Protein AF-A0A6F8YW26-F1 (afdb_monomer)

Nearest PDB structures (foldseek):
  3i2w-assembly1_B  TM=6.740E-01  e=1.188E+00  Drosophila melanogaster
  4bne-assembly1_B  TM=4.731E-01  e=4.742E+00  Gallus gallus

Structure (mmCIF, N/CA/C/O backbone):
data_AF-A0A6F8YW26-F1
#
_entry.id   AF-A0A6F8YW26-F1
#
loop_
_atom_site.group_PDB
_atom_site.id
_atom_site.type_symbol
_atom_site.label_atom_id
_atom_site.label_alt_id
_atom_site.label_comp_id
_atom_site.label_asym_id
_atom_site.label_entity_id
_atom_site.label_seq_id
_atom_site.pdbx_PDB_ins_code
_atom_site.Cartn_x
_atom_site.Cartn_y
_atom_site.Cartn_z
_atom_site.occupancy
_atom_site.B_iso_or_equiv
_atom_site.auth_seq_id
_atom_site.auth_comp_id
_atom_site.auth_asym_id
_atom_site.auth_atom_id
_atom_site.pdbx_PDB_model_num
ATOM 1 N N . MET A 1 1 ? 31.046 -9.573 -39.241 1.00 35.53 1 MET A N 1
ATOM 2 C CA . MET A 1 1 ? 29.644 -9.114 -39.330 1.00 35.53 1 MET A CA 1
ATOM 3 C C . MET A 1 1 ? 29.324 -8.492 -37.986 1.00 35.53 1 MET A C 1
ATOM 5 O O . MET A 1 1 ? 29.233 -9.218 -37.011 1.00 35.53 1 MET A O 1
ATOM 9 N N . THR A 1 2 ? 29.332 -7.164 -37.910 1.00 38.25 2 THR A N 1
ATOM 10 C CA . THR A 1 2 ? 29.165 -6.402 -36.666 1.00 38.25 2 THR A CA 1
ATOM 11 C C . THR A 1 2 ? 27.711 -6.526 -36.225 1.00 38.25 2 THR A C 1
ATOM 13 O O . THR A 1 2 ? 26.829 -5.989 -36.893 1.00 38.25 2 THR A O 1
ATOM 16 N N . ILE A 1 3 ? 27.438 -7.280 -35.162 1.00 47.31 3 ILE A N 1
ATOM 17 C CA . ILE A 1 3 ? 26.103 -7.307 -34.565 1.00 47.31 3 ILE A CA 1
ATOM 18 C C . ILE A 1 3 ? 26.021 -6.054 -33.699 1.00 47.31 3 ILE A C 1
ATOM 20 O O . ILE A 1 3 ? 26.574 -5.991 -32.610 1.00 47.31 3 ILE A O 1
ATOM 24 N N . SER A 1 4 ? 25.409 -5.002 -34.238 1.00 48.75 4 SER A N 1
ATOM 25 C CA . SER A 1 4 ? 25.060 -3.830 -33.446 1.00 48.75 4 SER A CA 1
ATOM 26 C C . SER A 1 4 ? 24.148 -4.260 -32.298 1.00 48.75 4 SER A C 1
ATOM 28 O O . SER A 1 4 ? 23.155 -4.951 -32.538 1.00 48.75 4 SER A O 1
ATOM 30 N N . LEU A 1 5 ? 24.459 -3.808 -31.074 1.00 50.28 5 LEU A N 1
ATOM 31 C CA . LEU A 1 5 ? 23.509 -3.754 -29.958 1.00 50.28 5 LEU A CA 1
ATOM 32 C C . LEU A 1 5 ? 22.124 -3.376 -30.502 1.00 50.28 5 LEU A C 1
ATOM 34 O O . LEU A 1 5 ? 22.054 -2.434 -31.302 1.00 50.28 5 LEU A O 1
ATOM 38 N N . PRO A 1 6 ? 21.025 -4.037 -30.092 1.00 50.84 6 PRO A N 1
ATOM 39 C CA . PRO A 1 6 ? 19.705 -3.575 -30.478 1.00 50.84 6 PRO A CA 1
ATOM 40 C C . PRO A 1 6 ? 19.574 -2.119 -30.020 1.00 50.84 6 PRO A C 1
ATOM 42 O O . PRO A 1 6 ? 19.523 -1.826 -28.824 1.00 50.84 6 PRO A O 1
ATOM 45 N N . GLU A 1 7 ? 19.535 -1.212 -30.998 1.00 52.94 7 GLU A N 1
ATOM 46 C CA . GLU A 1 7 ? 19.523 0.256 -30.883 1.00 52.94 7 GLU A CA 1
ATOM 47 C C . GLU A 1 7 ? 18.472 0.767 -29.875 1.00 52.94 7 GLU A C 1
ATOM 49 O O . GLU A 1 7 ? 18.556 1.866 -29.328 1.00 52.94 7 GLU A O 1
ATOM 54 N N . GLN A 1 8 ? 17.493 -0.082 -29.561 1.00 57.19 8 GLN A N 1
ATOM 55 C CA . GLN A 1 8 ? 16.414 0.164 -28.620 1.00 57.19 8 GLN A CA 1
ATOM 56 C C . GLN A 1 8 ? 16.855 0.296 -27.154 1.00 57.19 8 GLN A C 1
ATOM 58 O O . GLN A 1 8 ? 16.285 1.128 -26.449 1.00 57.19 8 GLN A O 1
ATOM 63 N N . VAL A 1 9 ? 17.857 -0.453 -26.674 1.00 56.94 9 VAL A N 1
ATOM 64 C CA . VAL A 1 9 ? 18.197 -0.492 -25.228 1.00 56.94 9 VAL A CA 1
ATOM 65 C C . VAL A 1 9 ? 19.136 0.650 -24.810 1.00 56.94 9 VAL A C 1
ATOM 67 O O . VAL A 1 9 ? 19.214 1.024 -23.642 1.00 56.94 9 VAL A O 1
ATOM 70 N N . THR A 1 10 ? 19.822 1.265 -25.770 1.00 64.31 10 THR A N 1
ATOM 71 C CA . THR A 1 10 ? 20.641 2.471 -25.567 1.00 64.31 10 THR A CA 1
ATOM 72 C C . THR A 1 10 ? 19.920 3.748 -26.000 1.00 64.31 10 THR A C 1
ATOM 74 O O . THR A 1 10 ? 20.455 4.843 -25.805 1.00 64.31 10 THR A O 1
ATOM 77 N N . SER A 1 11 ? 18.696 3.621 -26.527 1.00 77.94 11 SER A N 1
ATOM 78 C CA . SER A 1 11 ? 17.912 4.746 -27.022 1.00 77.94 11 SER A CA 1
ATOM 79 C C . SER A 1 11 ? 17.591 5.762 -25.911 1.00 77.94 11 SER A C 1
ATOM 81 O O . SER A 1 11 ? 17.337 5.386 -24.758 1.00 77.94 11 SER A O 1
ATOM 83 N N . PRO A 1 12 ? 17.536 7.065 -26.239 1.00 82.25 12 PRO A N 1
ATOM 84 C CA . PRO A 1 12 ? 17.027 8.088 -25.326 1.00 82.25 12 PRO A CA 1
ATOM 85 C C . PRO A 1 12 ? 15.635 7.743 -24.772 1.00 82.25 12 PRO A C 1
ATOM 87 O O . PRO A 1 12 ? 15.392 7.923 -23.581 1.00 82.25 12 PRO A O 1
ATOM 90 N N . ALA A 1 13 ? 14.773 7.139 -25.598 1.00 82.62 13 ALA A N 1
ATOM 91 C CA . ALA A 1 13 ? 13.431 6.704 -25.215 1.00 82.62 13 ALA A CA 1
ATOM 92 C C . ALA A 1 13 ? 13.435 5.642 -24.098 1.00 82.62 13 ALA A C 1
ATOM 94 O O . ALA A 1 13 ? 12.638 5.727 -23.163 1.00 82.62 13 ALA A O 1
ATOM 95 N N . TYR A 1 14 ? 14.354 4.670 -24.143 1.00 86.00 14 TYR A N 1
ATOM 96 C CA . TYR A 1 14 ? 14.511 3.681 -23.070 1.00 86.00 14 TYR A CA 1
ATOM 97 C C . TYR A 1 14 ? 14.903 4.348 -21.746 1.00 86.00 14 TYR A C 1
ATOM 99 O O . TYR A 1 14 ? 14.309 4.070 -20.703 1.00 86.00 14 TYR A O 1
ATOM 107 N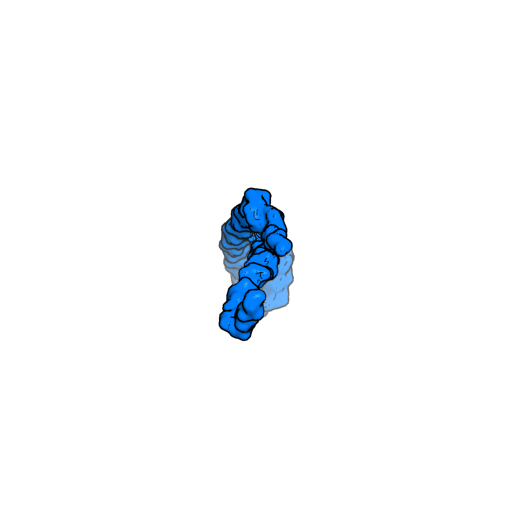 N . ARG A 1 15 ? 15.867 5.277 -21.783 1.00 87.81 15 ARG A N 1
A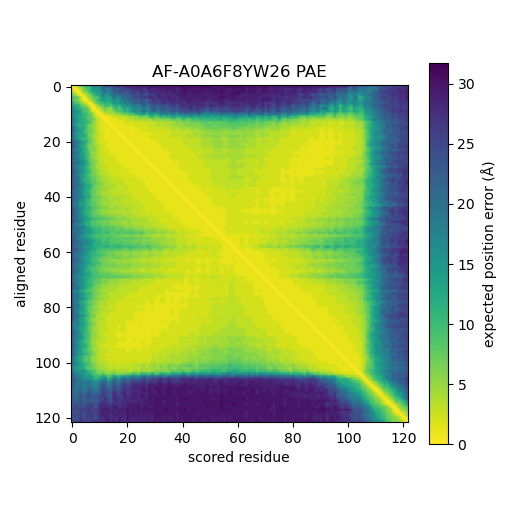TOM 108 C CA . ARG A 1 15 ? 16.313 6.007 -20.584 1.00 87.81 15 ARG A CA 1
ATOM 109 C C . ARG A 1 15 ? 15.187 6.850 -19.995 1.00 87.81 15 ARG A C 1
ATOM 111 O O . ARG A 1 15 ? 14.957 6.793 -18.788 1.00 87.81 15 ARG A O 1
ATOM 118 N N . GLU A 1 16 ? 14.463 7.588 -20.831 1.00 92.69 16 GLU A N 1
ATOM 119 C CA . GLU A 1 16 ? 13.300 8.376 -20.412 1.00 92.69 16 GLU A CA 1
ATOM 120 C C . GLU A 1 16 ? 12.217 7.500 -19.780 1.00 92.69 16 GLU A C 1
ATOM 122 O O . GLU A 1 16 ? 11.686 7.842 -18.722 1.00 92.69 16 GLU A O 1
ATOM 127 N N . TYR A 1 17 ? 11.941 6.334 -20.366 1.00 92.81 17 TYR A N 1
ATOM 128 C CA . TYR A 1 17 ? 10.962 5.397 -19.827 1.00 92.81 17 TYR A CA 1
ATOM 129 C C . TYR A 1 17 ? 11.388 4.816 -18.469 1.00 92.81 17 TYR A C 1
ATOM 131 O O . TYR A 1 17 ? 10.585 4.774 -17.534 1.00 92.81 17 TYR A O 1
ATOM 139 N N . VAL A 1 18 ? 12.665 4.452 -18.302 1.00 95.06 18 VAL A N 1
ATOM 140 C CA . VAL A 1 18 ? 13.218 4.025 -17.004 1.00 95.06 18 VAL A CA 1
ATOM 141 C C . VAL A 1 18 ? 13.112 5.147 -15.966 1.00 95.06 18 VAL A C 1
ATOM 143 O O . VAL A 1 18 ? 12.695 4.899 -14.832 1.00 95.06 18 VAL A O 1
ATOM 146 N N . HIS A 1 19 ? 13.441 6.389 -16.331 1.00 96.25 19 HIS A N 1
ATOM 147 C CA . HIS A 1 19 ? 13.288 7.543 -15.441 1.00 96.25 19 HIS A CA 1
ATOM 148 C C . HIS A 1 19 ? 11.827 7.782 -15.049 1.00 96.25 19 HIS A C 1
ATOM 150 O O . HIS A 1 19 ? 11.540 8.031 -13.876 1.00 96.25 19 HIS A O 1
ATOM 156 N N . TYR A 1 20 ? 10.903 7.649 -16.000 1.00 96.81 20 TYR A N 1
ATOM 157 C CA . TYR A 1 20 ? 9.470 7.731 -15.750 1.00 96.81 20 TYR A CA 1
ATOM 158 C C . TYR A 1 20 ? 9.009 6.670 -14.741 1.00 96.81 20 TYR A C 1
ATOM 160 O O . TYR A 1 20 ? 8.358 7.014 -13.751 1.00 96.81 20 TYR A O 1
ATOM 168 N N . LEU A 1 21 ? 9.390 5.402 -14.936 1.00 98.12 21 LEU A N 1
ATOM 169 C CA . LEU A 1 21 ? 9.028 4.311 -14.026 1.00 98.12 21 LEU A CA 1
ATOM 170 C C . LEU A 1 21 ? 9.631 4.495 -12.631 1.00 98.12 21 LEU A C 1
ATOM 172 O O . LEU A 1 21 ? 8.933 4.299 -11.640 1.00 98.12 21 LEU A O 1
ATOM 176 N N . ARG A 1 22 ? 10.885 4.954 -12.528 1.00 98.25 22 ARG A N 1
ATOM 177 C CA . ARG A 1 22 ? 11.503 5.308 -11.237 1.00 98.25 22 ARG A CA 1
ATOM 178 C C . ARG A 1 22 ? 10.738 6.427 -10.535 1.00 98.25 22 ARG A C 1
ATOM 180 O O . ARG A 1 22 ? 10.440 6.319 -9.350 1.00 98.25 22 ARG A O 1
ATOM 187 N N . GLY A 1 23 ? 10.362 7.475 -11.267 1.00 98.56 23 GLY A N 1
ATOM 188 C CA . GLY A 1 23 ? 9.547 8.562 -10.724 1.00 98.56 23 GLY A CA 1
ATOM 189 C C . GLY A 1 23 ? 8.173 8.085 -10.241 1.00 98.56 23 GLY A C 1
ATOM 190 O O . GLY A 1 23 ? 7.682 8.552 -9.213 1.00 98.56 23 GLY A O 1
ATOM 191 N N . LYS A 1 24 ? 7.557 7.134 -10.951 1.00 98.38 24 LYS A N 1
ATOM 192 C CA . LYS A 1 24 ? 6.297 6.498 -10.544 1.00 98.38 24 LYS A CA 1
ATOM 193 C C . LYS A 1 24 ? 6.456 5.635 -9.298 1.00 98.38 24 LYS A C 1
ATOM 195 O O . LYS A 1 24 ? 5.640 5.773 -8.390 1.00 98.38 24 LYS A O 1
ATOM 200 N N . LEU A 1 25 ? 7.516 4.833 -9.220 1.00 98.56 25 LEU A N 1
ATOM 201 C CA . LEU A 1 25 ? 7.825 4.005 -8.056 1.00 98.56 25 LEU A CA 1
ATOM 202 C C . LEU A 1 25 ? 8.002 4.859 -6.794 1.00 98.56 25 LEU A C 1
ATOM 204 O O . LEU A 1 25 ? 7.292 4.639 -5.820 1.00 98.56 25 LEU A O 1
ATOM 208 N N . VAL A 1 26 ? 8.830 5.907 -6.850 1.00 98.62 26 VAL A N 1
ATOM 209 C CA . VAL A 1 26 ? 9.052 6.815 -5.706 1.00 98.62 26 VAL A CA 1
ATOM 210 C C . VAL A 1 26 ? 7.745 7.465 -5.240 1.00 98.62 26 VAL A C 1
ATOM 212 O O . VAL A 1 26 ? 7.482 7.583 -4.043 1.00 98.62 26 VAL A O 1
ATOM 215 N N . ARG A 1 27 ? 6.882 7.879 -6.178 1.00 98.44 27 ARG A N 1
ATOM 216 C CA . ARG A 1 27 ? 5.562 8.434 -5.835 1.00 98.44 27 ARG A CA 1
ATOM 217 C C . ARG A 1 27 ? 4.654 7.394 -5.181 1.00 98.44 27 ARG A C 1
ATOM 219 O O . ARG A 1 27 ? 3.938 7.744 -4.244 1.00 98.44 27 ARG A O 1
ATOM 226 N N . ALA A 1 28 ? 4.675 6.153 -5.661 1.00 98.50 28 ALA A N 1
ATOM 227 C CA . ALA A 1 28 ? 3.893 5.065 -5.088 1.00 98.50 28 ALA A CA 1
ATOM 228 C C . ALA A 1 28 ? 4.375 4.709 -3.672 1.00 98.50 28 ALA A C 1
ATOM 230 O O . ALA A 1 28 ? 3.550 4.563 -2.776 1.00 98.50 28 ALA A O 1
ATOM 231 N N . GLU A 1 29 ? 5.688 4.665 -3.435 1.00 98.56 29 GLU A N 1
ATOM 232 C CA . GLU A 1 29 ? 6.282 4.428 -2.111 1.00 98.56 29 GLU A CA 1
ATOM 233 C C . GLU A 1 29 ? 5.927 5.540 -1.116 1.00 98.56 29 GLU A C 1
ATOM 235 O O . GLU A 1 29 ? 5.479 5.263 -0.001 1.00 98.56 29 GLU A O 1
ATOM 240 N N . ALA A 1 30 ? 6.037 6.806 -1.531 1.00 98.50 30 ALA A N 1
ATOM 241 C CA . ALA A 1 30 ? 5.622 7.941 -0.707 1.00 98.50 30 ALA A CA 1
ATOM 242 C C . ALA A 1 30 ? 4.114 7.898 -0.396 1.00 98.50 30 ALA A C 1
ATOM 244 O O . ALA A 1 30 ? 3.692 8.151 0.735 1.00 98.50 30 ALA A O 1
ATOM 245 N N . GLY A 1 31 ? 3.297 7.538 -1.392 1.00 98.12 31 GLY A N 1
ATOM 246 C CA . GLY A 1 31 ? 1.862 7.327 -1.231 1.00 98.12 31 GLY A CA 1
ATOM 247 C C . GLY A 1 31 ? 1.539 6.194 -0.256 1.00 98.12 31 GLY A C 1
ATOM 248 O O . GLY A 1 31 ? 0.664 6.358 0.600 1.00 98.12 31 GLY A O 1
ATOM 249 N N . LEU A 1 32 ? 2.270 5.080 -0.335 1.00 98.44 32 LEU A N 1
ATOM 250 C CA . LEU A 1 32 ? 2.135 3.935 0.561 1.00 98.44 32 LEU A CA 1
ATOM 251 C C . LEU A 1 32 ? 2.461 4.321 2.005 1.00 98.44 32 LEU A C 1
ATOM 253 O O . LEU A 1 32 ? 1.648 4.066 2.891 1.00 98.44 32 LEU A O 1
ATOM 257 N N . ALA A 1 33 ? 3.594 4.988 2.237 1.00 98.38 33 ALA A N 1
ATOM 258 C CA . ALA A 1 33 ? 4.001 5.443 3.566 1.00 98.38 33 ALA A CA 1
ATOM 259 C C . ALA A 1 33 ? 2.953 6.383 4.185 1.00 98.38 33 ALA A C 1
ATOM 261 O O . ALA A 1 33 ? 2.435 6.124 5.271 1.00 98.38 33 ALA A O 1
ATOM 262 N N . ALA A 1 34 ? 2.545 7.419 3.444 1.00 97.56 34 ALA A N 1
ATOM 263 C CA . ALA A 1 34 ? 1.550 8.377 3.919 1.00 97.56 34 ALA A CA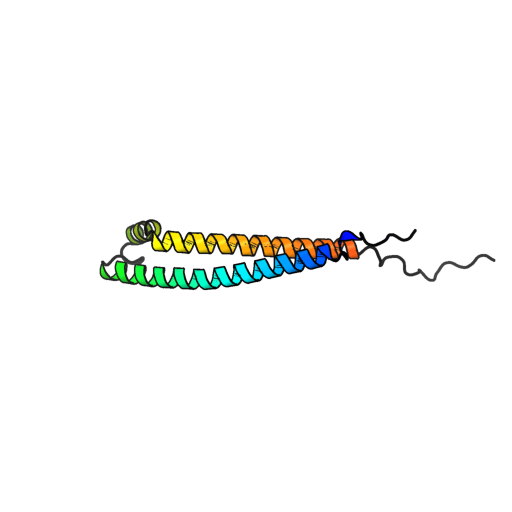 1
ATOM 264 C C . ALA A 1 34 ? 0.183 7.730 4.199 1.00 97.56 34 ALA A C 1
ATOM 266 O O . ALA A 1 34 ? -0.541 8.160 5.102 1.00 97.56 34 ALA A O 1
ATOM 267 N N . THR A 1 35 ? -0.196 6.716 3.420 1.00 97.44 35 THR A N 1
ATOM 268 C CA . THR A 1 35 ? -1.471 6.013 3.598 1.00 97.44 35 THR A CA 1
ATOM 269 C C . THR A 1 35 ? -1.414 5.031 4.766 1.00 97.44 35 THR A C 1
ATOM 271 O O . THR A 1 35 ? -2.371 4.983 5.536 1.00 97.44 35 THR A O 1
ATOM 274 N N . ASN A 1 36 ? -0.298 4.322 4.959 1.00 97.81 36 ASN A N 1
ATOM 275 C CA . ASN A 1 36 ? -0.085 3.459 6.124 1.00 97.81 36 ASN A CA 1
ATOM 276 C C . ASN A 1 36 ? -0.219 4.248 7.430 1.00 97.81 36 ASN A C 1
ATOM 278 O O . ASN A 1 36 ? -0.964 3.836 8.315 1.00 97.81 36 ASN A O 1
ATOM 282 N N . ASP A 1 37 ? 0.386 5.434 7.515 1.00 97.94 37 ASP A N 1
ATOM 283 C CA . ASP A 1 37 ? 0.257 6.293 8.699 1.00 97.94 37 ASP A CA 1
ATOM 284 C C . ASP A 1 37 ? -1.198 6.694 8.979 1.00 97.94 37 ASP A C 1
ATOM 286 O O . ASP A 1 37 ? -1.629 6.810 10.129 1.00 97.94 37 ASP A O 1
ATOM 290 N N . ARG A 1 38 ? -1.985 6.948 7.927 1.00 97.81 38 ARG A N 1
ATOM 291 C CA . ARG A 1 38 ? -3.412 7.278 8.062 1.00 97.81 38 ARG A CA 1
ATOM 292 C C . ARG A 1 38 ? -4.229 6.066 8.492 1.00 97.81 38 ARG A C 1
ATOM 294 O O . ARG A 1 38 ? -5.047 6.207 9.398 1.00 97.81 38 ARG A O 1
ATOM 301 N N . TYR A 1 39 ? -3.969 4.905 7.898 1.00 97.88 39 TYR A N 1
ATOM 302 C CA . TYR A 1 39 ? -4.595 3.649 8.291 1.00 97.88 39 TYR A CA 1
ATOM 303 C C . TYR A 1 39 ? -4.320 3.328 9.764 1.00 97.88 39 TYR A C 1
ATOM 305 O O . TYR A 1 39 ? -5.259 3.071 10.512 1.00 97.88 39 TYR A O 1
ATOM 313 N N . GLU A 1 40 ? -3.068 3.428 10.217 1.00 97.88 40 GLU A N 1
ATOM 314 C CA . GLU A 1 40 ? -2.709 3.141 11.609 1.00 97.88 40 GLU A CA 1
ATOM 315 C C . GLU A 1 40 ? -3.357 4.120 12.591 1.00 97.88 40 GLU A C 1
ATOM 317 O O . GLU A 1 40 ? -3.888 3.701 13.620 1.00 97.88 40 GLU A O 1
ATOM 322 N N . ARG A 1 41 ? -3.416 5.419 12.266 1.00 97.94 41 ARG A N 1
ATOM 323 C CA . ARG A 1 41 ? -4.149 6.390 13.096 1.00 97.94 41 ARG A CA 1
ATOM 324 C C . ARG A 1 41 ? -5.637 6.056 13.201 1.00 97.94 41 ARG A C 1
ATOM 326 O O . ARG A 1 41 ? -6.181 6.075 14.307 1.00 97.94 41 ARG A O 1
ATOM 333 N N . ALA A 1 42 ? -6.279 5.729 12.081 1.00 97.75 42 ALA A N 1
ATOM 334 C CA . ALA A 1 42 ? -7.681 5.320 12.070 1.00 97.75 42 ALA A CA 1
ATOM 335 C C . ALA A 1 42 ? -7.885 4.025 12.876 1.00 97.75 42 ALA A C 1
ATOM 337 O O . ALA A 1 42 ? -8.821 3.927 13.672 1.00 97.75 42 ALA A O 1
ATOM 338 N N . ARG A 1 43 ? -6.967 3.059 12.752 1.00 97.31 43 ARG A N 1
ATOM 339 C CA . ARG A 1 43 ? -6.993 1.798 13.502 1.00 97.31 43 ARG A CA 1
ATOM 340 C C . ARG A 1 43 ? -6.884 2.031 15.003 1.00 97.31 43 ARG A C 1
ATOM 342 O O . ARG A 1 43 ? -7.705 1.515 15.749 1.00 97.31 43 ARG A O 1
ATOM 349 N N . VAL A 1 44 ? -5.945 2.864 15.448 1.00 98.19 44 VAL A N 1
ATOM 350 C CA . VAL A 1 44 ? -5.793 3.226 16.868 1.00 98.19 44 VAL A CA 1
ATOM 351 C C . VAL A 1 44 ? -7.055 3.904 17.407 1.00 98.19 44 VAL A C 1
ATOM 353 O O . VAL A 1 44 ? -7.476 3.634 18.535 1.00 98.19 44 VAL A O 1
ATOM 356 N N . HIS A 1 45 ? -7.683 4.776 16.614 1.00 97.12 45 HIS A N 1
ATOM 357 C CA . HIS A 1 45 ? -8.938 5.418 17.001 1.00 97.12 45 HIS A CA 1
ATOM 358 C C . HIS A 1 45 ? -10.091 4.409 17.131 1.00 97.12 45 HIS A C 1
ATOM 360 O O . HIS A 1 45 ? -10.826 4.430 18.127 1.00 97.12 45 HIS A O 1
ATOM 366 N N . PHE A 1 46 ? -10.219 3.499 16.163 1.00 97.88 46 PHE A N 1
ATOM 367 C CA . PHE A 1 46 ? -11.177 2.398 16.201 1.00 97.88 46 PHE A CA 1
ATOM 368 C C . PHE A 1 46 ? -10.956 1.510 17.433 1.00 97.88 46 PHE A C 1
ATOM 370 O O . PHE A 1 46 ? -11.888 1.320 18.215 1.00 97.88 46 PHE A O 1
ATOM 377 N N . ASP A 1 47 ? -9.722 1.054 17.661 1.00 97.44 47 ASP A N 1
ATOM 378 C CA . ASP A 1 47 ? -9.355 0.166 18.769 1.00 97.44 47 ASP A CA 1
ATOM 379 C C . ASP A 1 47 ? -9.703 0.803 20.124 1.00 97.44 47 ASP A C 1
ATOM 381 O O . ASP A 1 47 ? -10.330 0.171 20.974 1.00 97.44 47 ASP A O 1
ATOM 385 N N . ARG A 1 48 ? -9.398 2.096 20.309 1.00 97.25 48 ARG A N 1
ATOM 386 C CA . ARG A 1 48 ? -9.767 2.840 21.526 1.00 97.25 48 ARG A CA 1
ATOM 387 C C . ARG A 1 48 ? -11.283 2.912 21.722 1.00 97.25 48 ARG A C 1
ATOM 389 O O . ARG A 1 48 ? -11.761 2.833 22.855 1.00 97.25 48 ARG A O 1
ATOM 396 N N . THR A 1 49 ? -12.035 3.096 20.642 1.00 96.88 49 THR A N 1
ATOM 397 C CA . THR A 1 49 ? -13.499 3.198 20.692 1.00 96.88 49 THR A CA 1
ATOM 398 C C . THR A 1 49 ? -14.139 1.862 21.057 1.00 96.88 49 THR A C 1
ATOM 400 O O . THR A 1 49 ? -15.037 1.840 21.898 1.00 96.88 49 THR A O 1
ATOM 403 N N . GLN A 1 50 ? -13.656 0.753 20.490 1.00 97.12 50 GLN A N 1
ATOM 404 C CA . GLN A 1 50 ? -14.168 -0.582 20.815 1.00 97.12 50 GLN A CA 1
ATOM 405 C C . GLN A 1 50 ? -13.754 -1.035 22.218 1.00 97.12 50 GLN A C 1
ATOM 407 O O . GLN A 1 50 ? -14.590 -1.547 22.961 1.00 97.12 50 GLN A O 1
ATOM 412 N N . ALA A 1 51 ? -12.525 -0.733 22.650 1.00 96.56 51 ALA A N 1
ATOM 413 C CA . ALA A 1 51 ? -12.062 -1.055 24.000 1.00 96.56 51 ALA A CA 1
ATOM 414 C C . ALA A 1 51 ? -12.934 -0.406 25.090 1.00 96.56 51 ALA A C 1
ATOM 416 O O . ALA A 1 51 ? -13.251 -1.045 26.090 1.00 96.56 51 ALA A O 1
ATOM 417 N N . ARG A 1 52 ? -13.412 0.830 24.876 1.00 96.62 52 ARG A N 1
ATOM 418 C CA . ARG A 1 52 ? -14.372 1.497 25.784 1.00 96.62 52 ARG A CA 1
ATOM 419 C C . ARG A 1 52 ? -15.728 0.792 25.872 1.00 96.62 52 ARG A C 1
ATOM 421 O O . ARG A 1 52 ? -16.459 1.019 26.828 1.00 96.62 52 ARG A O 1
ATOM 428 N N . ARG A 1 53 ? -16.065 -0.037 24.885 1.00 95.50 53 ARG A N 1
ATOM 429 C CA . ARG A 1 53 ? -17.280 -0.864 24.842 1.00 95.50 53 ARG A CA 1
ATOM 430 C C . ARG A 1 53 ? -17.032 -2.289 25.346 1.0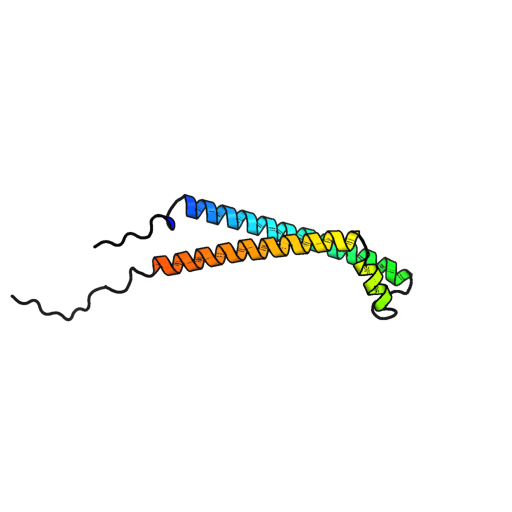0 95.50 53 ARG A C 1
ATOM 432 O O . ARG A 1 53 ? -17.927 -3.116 25.253 1.00 95.50 53 ARG A O 1
ATOM 439 N N . GLY A 1 54 ? -15.826 -2.588 25.838 1.00 96.31 54 GLY A N 1
ATOM 440 C CA . GLY A 1 54 ? -15.425 -3.939 26.236 1.00 96.31 54 GLY A CA 1
ATOM 441 C C . GLY A 1 54 ? -15.176 -4.887 25.059 1.00 96.31 54 GLY A C 1
ATOM 442 O O . GLY A 1 54 ? -14.939 -6.072 25.282 1.00 96.31 54 GLY A O 1
ATOM 443 N N . ILE A 1 55 ? -15.192 -4.386 23.820 1.00 95.75 55 ILE A N 1
ATOM 444 C CA . ILE A 1 55 ? -14.969 -5.176 22.607 1.00 95.75 55 ILE A CA 1
ATOM 445 C C . ILE A 1 55 ? -13.491 -5.062 22.242 1.00 95.75 55 ILE A C 1
ATOM 447 O O . ILE A 1 55 ? -13.014 -4.026 21.776 1.00 95.75 55 ILE A O 1
ATOM 451 N N . THR A 1 56 ? -12.747 -6.133 22.479 1.00 95.44 56 THR A N 1
ATOM 452 C CA . THR A 1 56 ? -11.329 -6.248 22.133 1.00 95.44 56 THR A CA 1
ATOM 453 C C . THR A 1 56 ? -11.075 -7.623 21.525 1.00 95.44 56 THR A C 1
ATOM 455 O O . THR A 1 56 ? -11.854 -8.541 21.783 1.00 95.44 56 THR A O 1
ATOM 458 N N . PRO A 1 57 ? -9.965 -7.829 20.797 1.00 94.81 57 PRO A N 1
ATOM 459 C CA . PRO A 1 57 ? -9.610 -9.159 20.307 1.00 94.81 57 PRO A CA 1
ATOM 460 C C . PRO A 1 57 ? -9.514 -10.226 21.409 1.00 94.81 57 PRO A C 1
ATOM 462 O O . PRO A 1 57 ? -9.708 -11.400 21.129 1.00 94.81 57 PRO A O 1
ATOM 465 N N . ALA A 1 58 ? -9.215 -9.836 22.654 1.00 96.00 58 ALA A N 1
ATOM 466 C CA . ALA A 1 58 ? -9.093 -10.763 23.778 1.00 96.00 58 ALA A CA 1
ATOM 467 C C . ALA A 1 58 ? -10.438 -11.099 24.443 1.00 9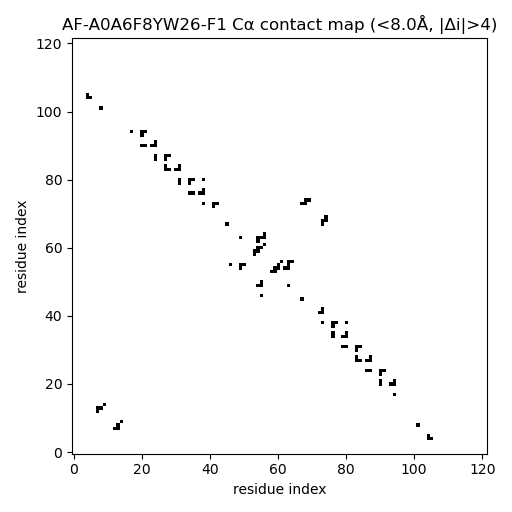6.00 58 ALA A C 1
ATOM 469 O O . ALA A 1 58 ? -10.579 -12.170 25.025 1.00 96.00 58 ALA A O 1
ATOM 470 N N . THR A 1 59 ? -11.408 -10.184 24.391 1.00 96.25 59 THR A N 1
ATOM 471 C CA . THR A 1 59 ? -12.699 -10.322 25.083 1.00 96.25 59 THR A CA 1
ATOM 472 C C . THR A 1 59 ? -13.818 -10.779 24.156 1.00 96.25 59 THR A C 1
ATOM 474 O O . THR A 1 59 ? -14.685 -11.533 24.582 1.00 96.25 59 THR A O 1
ATOM 477 N N . ASP A 1 60 ? -13.798 -10.332 22.900 1.00 95.62 60 ASP A N 1
ATOM 478 C CA . ASP A 1 60 ? -14.825 -10.620 21.902 1.00 95.62 60 ASP A CA 1
ATOM 479 C C . ASP A 1 60 ? -14.259 -10.422 20.485 1.00 95.62 60 ASP A C 1
ATOM 481 O O . ASP A 1 60 ? -14.451 -9.395 19.824 1.00 95.62 60 ASP A O 1
ATOM 485 N N . VAL A 1 61 ? -13.483 -11.412 20.036 1.00 96.81 61 VAL A N 1
ATOM 486 C CA . VAL A 1 61 ? -12.764 -11.356 18.755 1.00 96.81 61 VAL A CA 1
ATOM 487 C C . VAL A 1 61 ? -13.703 -11.315 17.549 1.00 96.81 61 VAL A C 1
ATOM 489 O O . VAL A 1 61 ? -13.386 -10.656 16.560 1.00 96.81 61 VAL A O 1
ATOM 492 N N . VAL A 1 62 ? -14.858 -11.983 17.632 1.00 97.44 62 VAL A N 1
ATOM 493 C CA . VAL A 1 62 ? -15.819 -12.071 16.525 1.00 97.44 62 VAL A CA 1
ATOM 494 C C . VAL A 1 62 ? -16.432 -10.696 16.280 1.00 97.44 62 VAL A C 1
ATOM 496 O O . VAL A 1 62 ? -16.268 -10.150 15.189 1.00 97.44 62 VAL A O 1
ATOM 499 N N . ASN A 1 63 ? -17.002 -10.065 17.315 1.00 95.88 63 ASN A N 1
ATOM 500 C CA . ASN A 1 63 ? -17.554 -8.717 17.170 1.00 95.88 63 ASN A CA 1
ATOM 501 C C . ASN A 1 63 ? -16.472 -7.689 16.824 1.00 95.88 63 ASN A C 1
ATOM 503 O O . ASN A 1 63 ? -16.728 -6.764 16.051 1.00 95.88 63 ASN A O 1
ATOM 507 N N . TYR A 1 64 ? -15.251 -7.839 17.349 1.00 97.19 64 TYR A N 1
ATOM 508 C CA . TYR A 1 64 ? -14.139 -6.970 16.967 1.00 97.19 64 TYR A CA 1
ATOM 509 C C . TYR A 1 64 ? -13.852 -7.041 15.457 1.00 97.19 64 TYR A C 1
ATOM 511 O O . TYR A 1 64 ? -13.732 -5.997 14.812 1.00 97.19 64 TYR A O 1
ATOM 519 N N . ILE A 1 65 ? -13.760 -8.246 14.882 1.00 96.56 65 ILE A N 1
ATOM 520 C CA . ILE A 1 65 ? -13.499 -8.443 13.448 1.00 96.56 65 ILE A CA 1
ATOM 521 C C . ILE A 1 65 ? -14.668 -7.926 12.602 1.00 96.56 65 ILE A C 1
ATOM 523 O O . ILE A 1 65 ? -14.433 -7.202 11.630 1.00 96.56 65 ILE A O 1
ATOM 527 N N . ASP A 1 66 ? -15.909 -8.221 12.981 1.00 97.38 66 ASP A N 1
ATOM 528 C CA . ASP A 1 66 ? -17.098 -7.778 12.245 1.00 97.38 66 ASP A CA 1
ATOM 529 C C . ASP A 1 66 ? -17.200 -6.247 12.217 1.00 97.38 66 ASP A C 1
ATOM 531 O O . ASP A 1 66 ? -17.392 -5.635 11.161 1.00 97.38 66 ASP A O 1
ATOM 535 N N . LEU A 1 67 ? -16.967 -5.587 13.352 1.00 97.12 67 LEU A N 1
ATOM 536 C CA . LEU A 1 67 ? -16.975 -4.125 13.434 1.00 97.12 67 LEU A CA 1
ATOM 537 C C . LEU A 1 67 ? -15.784 -3.494 12.707 1.00 97.12 67 LEU A C 1
ATOM 539 O O . LEU A 1 67 ? -15.928 -2.440 12.086 1.00 97.12 67 LEU A O 1
ATOM 543 N N . LYS A 1 68 ? -14.604 -4.122 12.759 1.00 96.25 68 LYS A N 1
ATOM 544 C CA . LYS A 1 68 ? -13.406 -3.629 12.065 1.00 96.25 68 LYS A CA 1
ATOM 545 C C . LYS A 1 68 ? -13.571 -3.727 10.553 1.00 96.25 68 LYS A C 1
ATOM 547 O O . LYS A 1 68 ? -13.254 -2.777 9.841 1.00 96.25 68 LYS A O 1
ATOM 552 N N . SER A 1 69 ? -14.082 -4.858 10.072 1.00 94.56 69 SER A N 1
ATOM 553 C CA . SER A 1 69 ? -14.282 -5.132 8.647 1.00 94.56 69 SER A CA 1
ATOM 554 C C . SER A 1 69 ? -15.405 -4.295 8.036 1.00 94.56 69 SER A C 1
ATOM 556 O O . SER A 1 69 ? -15.337 -3.956 6.856 1.00 94.56 69 SER A O 1
ATOM 558 N N . SER A 1 70 ? -16.409 -3.908 8.827 1.00 96.44 70 SER A N 1
ATOM 559 C CA . SER A 1 70 ? -17.511 -3.044 8.392 1.00 96.44 70 SER A CA 1
ATOM 560 C C . SER A 1 70 ? -17.232 -1.545 8.558 1.00 96.44 70 SER A C 1
ATOM 562 O O . SER A 1 70 ? -17.961 -0.729 7.992 1.00 96.44 70 SER A O 1
ATOM 564 N N . ASN A 1 71 ? -16.162 -1.156 9.262 1.00 97.62 71 ASN A N 1
ATOM 565 C CA . ASN A 1 71 ? -15.818 0.247 9.471 1.00 97.62 71 ASN A CA 1
ATOM 566 C C . ASN A 1 71 ? -15.427 0.943 8.143 1.00 97.62 71 ASN A C 1
ATOM 568 O O . ASN A 1 71 ? -14.433 0.562 7.518 1.00 97.62 71 ASN A O 1
ATOM 572 N N . PRO A 1 72 ? -16.155 1.989 7.708 1.00 97.38 72 PRO A N 1
ATOM 573 C CA . PRO A 1 72 ? -15.945 2.598 6.394 1.00 97.38 72 PRO A CA 1
ATOM 574 C C . PRO A 1 72 ? -14.593 3.309 6.269 1.00 97.38 72 PRO A C 1
ATOM 576 O O . PRO A 1 72 ? -13.975 3.264 5.206 1.00 97.38 72 PRO A O 1
ATOM 579 N N . GLU A 1 73 ? -14.108 3.931 7.344 1.00 97.25 73 GLU A N 1
ATOM 580 C CA . GLU A 1 73 ? -12.827 4.637 7.345 1.00 97.25 73 GLU A CA 1
ATOM 581 C C . GLU A 1 73 ? -11.651 3.657 7.227 1.00 97.25 73 GLU A C 1
ATOM 583 O O . GLU A 1 73 ? -10.770 3.846 6.386 1.00 97.25 73 GLU A O 1
ATOM 588 N N . LEU A 1 74 ? -11.658 2.570 8.007 1.00 97.88 74 LEU A N 1
ATOM 589 C CA . LEU A 1 74 ? -10.625 1.536 7.921 1.00 97.88 74 LEU A CA 1
ATOM 590 C C . LEU A 1 74 ? -10.613 0.863 6.552 1.00 97.88 74 LEU A C 1
ATOM 592 O O . LEU A 1 74 ? -9.541 0.688 5.978 1.00 97.88 74 LEU A O 1
ATOM 596 N N . ARG A 1 75 ? -11.789 0.540 5.999 1.00 97.69 75 ARG A N 1
ATOM 597 C CA . ARG A 1 75 ? -11.904 -0.016 4.643 1.00 97.69 75 ARG A CA 1
ATOM 598 C C . ARG A 1 75 ? -11.332 0.928 3.593 1.00 97.69 75 ARG A C 1
ATOM 600 O O . ARG A 1 75 ? -10.619 0.475 2.701 1.00 97.69 75 ARG A O 1
ATOM 607 N N . PHE A 1 76 ? -11.632 2.222 3.695 1.00 97.69 76 PHE A N 1
ATOM 608 C CA . PHE A 1 76 ? -11.129 3.227 2.764 1.00 97.69 76 PHE A CA 1
ATOM 609 C C . PHE A 1 76 ? -9.600 3.300 2.789 1.00 97.69 76 PHE A C 1
ATOM 611 O O . PHE A 1 76 ? -8.955 3.189 1.743 1.00 97.69 76 PHE A O 1
ATOM 618 N N . TRP A 1 77 ? -9.009 3.447 3.977 1.00 98.00 77 TRP A N 1
ATOM 619 C CA . TRP A 1 77 ? -7.556 3.540 4.096 1.00 98.00 77 TRP A CA 1
ATOM 620 C C . TRP A 1 77 ? -6.868 2.240 3.693 1.00 98.00 77 TRP A C 1
ATOM 622 O O . TRP A 1 77 ? -5.876 2.289 2.972 1.00 98.00 77 TRP A O 1
ATOM 632 N N . TYR A 1 78 ? -7.426 1.089 4.070 1.00 96.81 78 TYR A N 1
ATOM 633 C CA . TYR A 1 78 ? -6.900 -0.211 3.668 1.00 96.81 78 TYR A CA 1
ATOM 634 C C . TYR A 1 78 ? -6.909 -0.391 2.144 1.00 96.81 78 TYR A C 1
ATOM 636 O O . TYR A 1 78 ? -5.880 -0.722 1.561 1.00 96.81 78 TYR A O 1
ATOM 644 N N . ALA A 1 79 ? -8.014 -0.062 1.467 1.00 98.00 79 ALA A N 1
ATOM 645 C CA . ALA A 1 79 ? -8.084 -0.112 0.005 1.00 98.00 79 ALA A CA 1
ATOM 646 C C . ALA A 1 79 ? -7.044 0.806 -0.663 1.00 98.00 79 ALA A C 1
ATOM 648 O O . ALA A 1 79 ? -6.501 0.491 -1.725 1.00 98.00 79 ALA A O 1
ATOM 649 N N . ARG A 1 80 ? -6.729 1.946 -0.036 1.00 98.19 80 ARG A N 1
ATOM 650 C CA . ARG A 1 80 ? -5.690 2.857 -0.522 1.00 98.19 80 ARG A CA 1
ATOM 651 C C . ARG A 1 80 ? -4.279 2.299 -0.302 1.00 98.19 80 ARG A C 1
ATOM 653 O O . ARG A 1 80 ? -3.436 2.481 -1.178 1.00 98.19 80 ARG A O 1
ATOM 660 N N . VAL A 1 81 ? -4.034 1.601 0.810 1.00 98.44 81 VAL A N 1
ATOM 661 C CA . VAL A 1 81 ? -2.781 0.862 1.05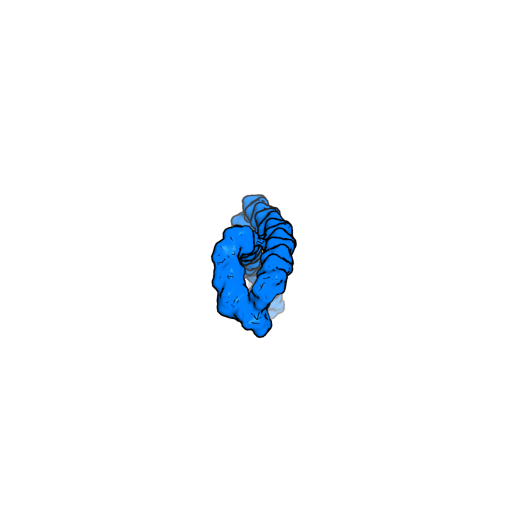3 1.00 98.44 81 VAL A CA 1
ATOM 662 C C . VAL A 1 81 ? -2.598 -0.209 -0.019 1.00 98.44 81 VAL A C 1
ATOM 664 O O . VAL A 1 81 ? -1.563 -0.225 -0.680 1.00 98.44 81 VAL A O 1
ATOM 667 N N . GLU A 1 82 ? -3.621 -1.030 -0.268 1.00 98.31 82 GLU A N 1
ATOM 668 C CA . GLU A 1 82 ? -3.568 -2.065 -1.308 1.00 98.31 82 GLU A CA 1
ATOM 669 C C . GLU A 1 82 ? -3.279 -1.482 -2.694 1.00 98.31 82 GLU A C 1
ATOM 671 O O . GLU A 1 82 ? -2.505 -2.044 -3.466 1.00 98.31 82 GLU A O 1
ATOM 676 N N . HIS A 1 83 ? -3.897 -0.346 -3.028 1.00 98.25 83 HIS A N 1
ATOM 677 C CA . HIS A 1 83 ? -3.652 0.337 -4.294 1.00 98.25 83 HIS A CA 1
ATOM 678 C C . HIS A 1 83 ? -2.169 0.685 -4.473 1.00 98.25 83 HIS A C 1
ATOM 680 O O . HIS A 1 83 ? -1.585 0.329 -5.496 1.00 98.25 83 HIS A O 1
ATOM 686 N N . PHE A 1 84 ? -1.545 1.313 -3.474 1.00 98.56 84 PHE A N 1
ATOM 687 C CA . PHE A 1 84 ? -0.130 1.668 -3.569 1.00 98.56 84 PHE A CA 1
ATOM 688 C C . PHE A 1 84 ? 0.797 0.453 -3.496 1.00 98.56 84 PHE A C 1
ATOM 690 O O . PHE A 1 84 ? 1.807 0.435 -4.190 1.00 98.56 84 PHE A O 1
ATOM 697 N N . GLN A 1 85 ? 0.451 -0.591 -2.737 1.00 98.56 85 GLN A N 1
ATOM 698 C CA . GLN A 1 85 ? 1.200 -1.855 -2.753 1.00 98.56 85 GLN A CA 1
ATOM 699 C C . GLN A 1 85 ? 1.226 -2.476 -4.154 1.00 98.56 85 GLN A C 1
ATOM 701 O O . GLN A 1 85 ? 2.283 -2.910 -4.613 1.00 98.56 85 GLN A O 1
ATOM 706 N N . ARG A 1 86 ? 0.086 -2.472 -4.861 1.00 98.75 86 ARG A N 1
ATOM 707 C CA . ARG A 1 86 ? 0.007 -2.939 -6.254 1.00 98.75 86 ARG A CA 1
ATOM 708 C C . ARG A 1 86 ? 0.854 -2.076 -7.187 1.00 98.75 86 ARG A C 1
ATOM 710 O O . ARG A 1 86 ? 1.551 -2.626 -8.032 1.00 98.75 86 ARG A O 1
ATOM 717 N N . GLU A 1 87 ? 0.829 -0.753 -7.029 1.00 98.50 87 GLU A N 1
ATOM 718 C CA . GLU A 1 87 ? 1.666 0.151 -7.829 1.00 98.50 87 GLU A CA 1
ATOM 719 C C . GLU A 1 87 ? 3.166 -0.070 -7.587 1.00 98.50 87 GLU A C 1
ATOM 721 O O . GLU A 1 87 ? 3.920 -0.210 -8.549 1.00 98.50 87 GLU A O 1
ATOM 726 N N . VAL A 1 88 ? 3.601 -0.164 -6.325 1.00 98.69 88 VAL A N 1
ATOM 727 C CA . VAL A 1 88 ? 5.001 -0.453 -5.964 1.00 98.69 88 VAL A CA 1
ATOM 728 C C . VAL A 1 88 ? 5.448 -1.777 -6.581 1.00 98.69 88 VAL A C 1
ATOM 730 O O . VAL A 1 88 ? 6.492 -1.832 -7.230 1.00 98.69 88 VAL A O 1
ATOM 733 N N . ALA A 1 89 ? 4.634 -2.828 -6.451 1.00 98.50 89 ALA A N 1
ATOM 734 C CA . ALA A 1 89 ? 4.936 -4.131 -7.032 1.00 98.50 89 ALA A CA 1
ATOM 735 C C . ALA A 1 89 ? 5.026 -4.076 -8.566 1.00 98.50 89 ALA A C 1
ATOM 737 O O . ALA A 1 89 ? 5.963 -4.626 -9.147 1.00 98.50 89 ALA A O 1
ATOM 738 N N . ALA A 1 90 ? 4.088 -3.392 -9.227 1.00 98.50 90 ALA A N 1
ATOM 739 C CA . ALA A 1 90 ? 4.048 -3.288 -10.682 1.00 98.50 90 ALA A CA 1
ATOM 740 C C . ALA A 1 90 ? 5.254 -2.515 -11.238 1.00 98.50 90 ALA A C 1
ATOM 742 O O . ALA A 1 90 ? 5.952 -3.018 -12.119 1.00 98.50 90 ALA A O 1
ATOM 743 N N . TYR A 1 91 ? 5.535 -1.319 -10.710 1.00 98.19 91 TYR A N 1
ATOM 744 C CA . TYR A 1 91 ? 6.656 -0.504 -11.184 1.00 98.19 91 TYR A CA 1
ATOM 745 C C . TYR A 1 91 ? 8.009 -1.129 -10.824 1.00 98.19 91 TYR A C 1
ATOM 747 O O . TYR A 1 91 ? 8.922 -1.105 -11.649 1.00 98.19 91 TYR A O 1
ATOM 755 N N . GLY A 1 92 ? 8.128 -1.738 -9.638 1.00 98.06 92 GLY A N 1
ATOM 756 C CA . GLY A 1 92 ? 9.319 -2.486 -9.238 1.00 98.06 92 GLY A CA 1
ATOM 757 C C . GLY A 1 92 ? 9.596 -3.658 -10.180 1.00 98.06 92 GLY A C 1
ATOM 758 O O . GLY A 1 92 ? 10.690 -3.758 -10.729 1.00 98.06 92 GLY A O 1
ATOM 759 N N . THR A 1 93 ? 8.581 -4.482 -10.461 1.00 98.06 93 THR A N 1
ATOM 760 C CA . THR A 1 93 ? 8.709 -5.624 -11.384 1.00 98.06 93 THR A CA 1
ATOM 761 C C . THR A 1 93 ? 9.075 -5.174 -12.795 1.00 98.06 93 TH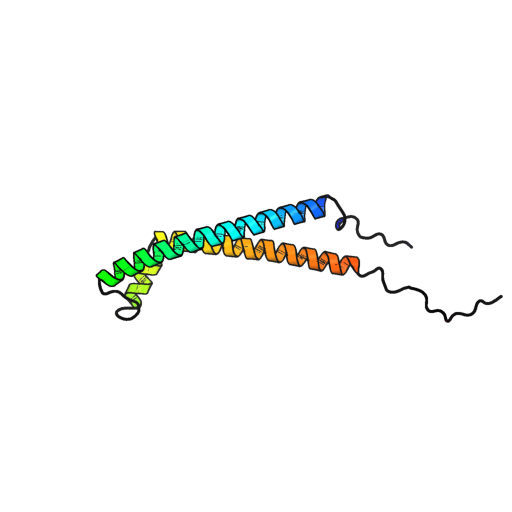R A C 1
ATOM 763 O O . THR A 1 93 ? 9.939 -5.779 -13.425 1.00 98.06 93 THR A O 1
ATOM 766 N N . ALA A 1 94 ? 8.463 -4.093 -13.289 1.00 97.56 94 ALA A N 1
ATOM 767 C CA . ALA A 1 94 ? 8.794 -3.538 -14.598 1.00 97.56 94 ALA A CA 1
ATOM 768 C C . ALA A 1 94 ? 10.268 -3.107 -14.673 1.00 97.56 94 ALA A C 1
ATOM 770 O O . ALA A 1 94 ? 10.960 -3.457 -15.626 1.00 97.56 94 ALA A O 1
ATOM 771 N N . LEU A 1 95 ? 10.774 -2.404 -13.655 1.00 97.00 95 LEU A N 1
ATOM 772 C CA . LEU A 1 95 ? 12.177 -1.987 -13.597 1.00 97.00 95 LEU A CA 1
ATOM 773 C C . LEU A 1 95 ? 13.135 -3.183 -13.528 1.00 97.00 95 LEU A C 1
ATOM 775 O O . LEU A 1 95 ? 14.111 -3.211 -14.276 1.00 97.00 95 LEU A O 1
ATOM 779 N N . THR A 1 96 ? 12.836 -4.189 -12.703 1.00 97.00 96 THR A N 1
ATOM 780 C CA . THR A 1 96 ? 13.633 -5.425 -12.631 1.00 97.00 96 THR A CA 1
ATOM 781 C C . THR A 1 96 ? 13.634 -6.178 -13.963 1.00 97.00 96 THR A C 1
ATOM 783 O O . THR A 1 96 ? 14.677 -6.672 -14.389 1.00 97.00 96 THR A O 1
ATOM 786 N N . GLY A 1 97 ? 12.490 -6.241 -14.649 1.00 94.38 97 GLY A N 1
ATOM 787 C CA . GLY A 1 97 ? 12.376 -6.863 -15.969 1.00 94.38 97 GLY A CA 1
ATOM 788 C C . GLY A 1 97 ? 13.208 -6.144 -17.031 1.00 94.38 97 GLY A C 1
ATOM 789 O O . GLY A 1 97 ? 13.914 -6.797 -17.798 1.00 94.38 97 GLY A O 1
ATOM 790 N N . LEU A 1 98 ? 13.189 -4.807 -17.040 1.00 92.88 98 LEU A N 1
ATOM 791 C CA . LEU A 1 98 ? 14.018 -4.004 -17.945 1.00 92.88 98 LEU A CA 1
ATOM 792 C C . LEU A 1 98 ? 15.514 -4.196 -17.666 1.00 92.88 98 LEU A C 1
ATOM 794 O O . LEU A 1 98 ? 16.295 -4.360 -18.599 1.00 92.88 98 LEU A O 1
ATOM 798 N N . GLU A 1 99 ? 15.920 -4.238 -16.396 1.00 90.88 99 GLU A N 1
ATOM 799 C CA . GLU A 1 99 ? 17.311 -4.502 -16.015 1.00 90.88 99 GLU A CA 1
ATOM 800 C C . GLU A 1 99 ? 17.771 -5.908 -16.428 1.00 90.88 99 GLU A C 1
ATOM 802 O O . GLU A 1 99 ? 18.887 -6.081 -16.922 1.00 90.88 99 GLU A O 1
ATOM 807 N N . ALA A 1 100 ? 16.916 -6.921 -16.263 1.00 91.31 100 ALA A N 1
ATOM 808 C CA . ALA A 1 100 ? 17.201 -8.277 -16.719 1.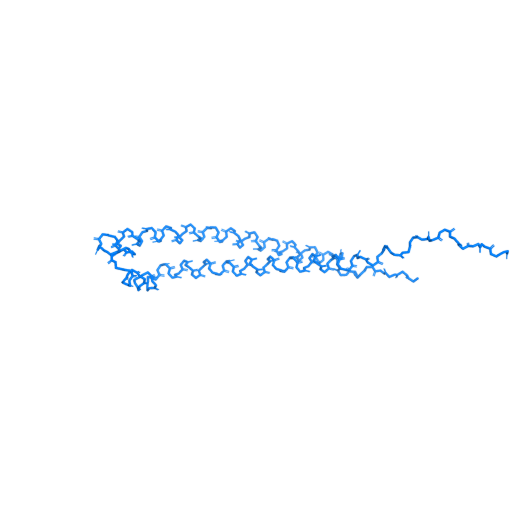00 91.31 100 ALA A CA 1
ATOM 809 C C . ALA A 1 100 ? 17.349 -8.339 -18.247 1.00 91.31 100 ALA A C 1
ATOM 811 O O . ALA A 1 100 ? 18.335 -8.887 -18.738 1.00 91.31 100 ALA A O 1
ATOM 812 N N . ALA A 1 101 ? 16.427 -7.721 -18.992 1.00 88.00 101 ALA A N 1
ATOM 813 C CA . ALA A 1 101 ? 16.494 -7.649 -20.450 1.00 88.00 101 ALA A CA 1
ATOM 814 C C . ALA A 1 101 ? 17.755 -6.913 -20.930 1.00 88.00 101 ALA A C 1
ATOM 816 O O . ALA A 1 101 ? 18.422 -7.379 -21.850 1.00 88.00 101 ALA A O 1
ATOM 817 N N . HIS A 1 102 ? 18.125 -5.807 -20.274 1.00 85.25 102 HIS A N 1
ATOM 818 C CA . HIS A 1 102 ? 19.351 -5.073 -20.585 1.00 85.25 102 HIS A CA 1
ATOM 819 C C . HIS A 1 102 ? 20.601 -5.939 -20.408 1.00 85.25 102 HIS A C 1
ATOM 821 O O . HIS A 1 102 ? 21.461 -5.943 -21.284 1.00 85.25 102 HIS A O 1
ATOM 827 N N . ARG A 1 103 ? 20.683 -6.718 -19.320 1.00 85.19 103 ARG A N 1
ATOM 828 C CA . ARG A 1 103 ? 21.796 -7.655 -19.106 1.00 85.19 103 ARG A CA 1
ATOM 829 C C . ARG A 1 103 ? 21.831 -8.744 -20.172 1.00 85.19 103 ARG A C 1
ATOM 831 O O . ARG A 1 103 ? 22.879 -8.959 -20.765 1.00 85.19 103 ARG A O 1
ATOM 838 N N . MET A 1 104 ? 20.700 -9.390 -20.454 1.00 81.00 104 MET A N 1
ATOM 839 C CA . MET A 1 104 ? 20.635 -10.467 -21.451 1.00 81.00 104 MET A CA 1
ATOM 840 C C . MET A 1 104 ? 21.065 -9.996 -22.843 1.00 81.00 104 MET A C 1
ATOM 842 O O . MET A 1 104 ? 21.841 -10.677 -23.497 1.00 81.00 104 MET A O 1
ATOM 846 N N . LEU A 1 105 ? 20.616 -8.812 -23.266 1.00 81.19 105 LEU A N 1
ATOM 847 C CA . LEU A 1 105 ? 20.950 -8.252 -24.579 1.00 81.19 105 LEU A CA 1
ATOM 848 C C . LEU A 1 105 ? 22.354 -7.624 -24.645 1.00 81.19 105 LEU A C 1
ATOM 850 O O . LEU A 1 105 ? 22.834 -7.341 -25.735 1.00 81.19 105 LEU A O 1
ATOM 854 N N . GLY A 1 106 ? 23.000 -7.377 -23.502 1.00 65.94 106 GLY A N 1
ATOM 855 C CA . GLY A 1 106 ? 24.360 -6.835 -23.417 1.00 65.94 106 GLY A CA 1
ATOM 856 C C . GLY A 1 106 ? 25.462 -7.888 -23.238 1.00 65.94 106 GLY A C 1
ATOM 857 O O . GLY A 1 106 ? 26.617 -7.507 -23.091 1.00 65.94 106 GLY A O 1
ATOM 858 N N . THR A 1 107 ? 25.130 -9.187 -23.199 1.00 57.19 107 THR A N 1
ATOM 859 C CA . THR A 1 107 ? 26.096 -10.275 -22.912 1.00 57.19 107 THR A CA 1
ATOM 860 C C . THR A 1 107 ? 26.665 -10.952 -24.177 1.00 57.19 107 THR A C 1
ATOM 862 O O . THR A 1 107 ? 27.543 -11.802 -24.060 1.00 57.19 107 THR A O 1
ATOM 865 N N . ASP A 1 108 ? 26.247 -10.562 -25.386 1.00 52.62 108 ASP A N 1
ATOM 866 C CA . ASP A 1 108 ? 26.692 -11.216 -26.634 1.00 52.62 108 ASP A CA 1
ATOM 867 C C . ASP A 1 108 ? 28.083 -10.769 -27.151 1.00 52.62 108 ASP A C 1
ATOM 869 O O . ASP A 1 108 ? 28.579 -11.338 -28.120 1.00 52.62 108 ASP A O 1
ATOM 873 N N . ASP A 1 109 ? 28.766 -9.829 -26.484 1.00 48.34 109 ASP A N 1
ATOM 874 C CA . ASP A 1 109 ? 30.033 -9.237 -26.965 1.00 48.34 109 ASP A CA 1
ATOM 875 C C . ASP A 1 109 ? 31.328 -9.810 -26.330 1.00 48.34 109 ASP A C 1
ATOM 877 O O . ASP A 1 109 ? 32.391 -9.220 -26.499 1.00 48.34 109 ASP A O 1
ATOM 881 N N . ASN A 1 110 ? 31.305 -10.941 -25.602 1.00 46.72 110 ASN A N 1
ATOM 882 C CA . ASN A 1 110 ? 32.508 -11.424 -24.881 1.00 46.72 110 ASN A CA 1
ATOM 883 C C . ASN A 1 110 ? 32.877 -12.914 -25.053 1.00 46.72 110 ASN A C 1
ATOM 885 O O . ASN A 1 110 ? 33.370 -13.534 -24.112 1.00 46.72 110 ASN A O 1
ATOM 889 N N . TRP A 1 111 ? 32.670 -13.510 -26.232 1.00 47.22 111 TRP A N 1
ATOM 890 C CA . TRP A 1 111 ? 33.126 -14.891 -26.503 1.00 47.22 111 TRP A CA 1
ATOM 891 C C . TRP A 1 111 ? 34.042 -15.069 -27.718 1.00 47.22 111 TRP A C 1
ATOM 893 O O . TRP A 1 111 ? 34.240 -16.196 -28.163 1.00 47.22 111 TRP A O 1
ATOM 903 N N . MET A 1 112 ? 34.661 -14.002 -28.226 1.00 47.53 112 MET A N 1
ATOM 904 C CA . MET A 1 112 ? 35.769 -14.127 -29.179 1.00 47.53 112 MET A CA 1
ATOM 905 C C . MET A 1 112 ? 36.799 -13.023 -28.952 1.00 47.53 112 MET A C 1
ATOM 907 O O . MET A 1 112 ? 36.802 -12.025 -29.662 1.00 47.53 112 MET A O 1
ATOM 911 N N . ASP A 1 113 ? 37.665 -13.221 -27.961 1.00 47.72 113 ASP A N 1
ATOM 912 C CA . ASP A 1 113 ? 38.990 -12.601 -27.949 1.00 47.72 113 ASP A CA 1
ATOM 913 C C . ASP A 1 113 ? 40.001 -13.753 -28.063 1.00 47.72 113 ASP A C 1
ATOM 915 O O . ASP A 1 113 ? 40.293 -14.466 -27.105 1.00 47.72 113 ASP A O 1
ATOM 919 N N . ASP A 1 114 ? 40.335 -14.033 -29.322 1.00 48.97 114 ASP A N 1
ATOM 920 C CA . ASP A 1 114 ? 41.527 -14.693 -29.852 1.00 48.97 114 ASP A CA 1
ATOM 921 C C . ASP A 1 114 ? 42.253 -15.731 -28.973 1.00 48.97 114 ASP A C 1
ATOM 923 O O . ASP A 1 114 ? 43.155 -15.443 -28.186 1.00 48.97 114 ASP A O 1
ATOM 927 N N . ASP A 1 115 ? 41.926 -16.996 -29.245 1.00 46.41 115 ASP A N 1
ATOM 928 C CA . ASP A 1 115 ? 42.753 -18.170 -28.967 1.00 46.41 115 ASP A CA 1
ATOM 929 C C . ASP A 1 115 ? 44.125 -18.031 -29.685 1.00 46.41 115 ASP A C 1
ATOM 931 O O . ASP A 1 115 ? 44.173 -17.999 -30.920 1.00 46.41 115 ASP A O 1
ATOM 935 N N . PRO A 1 116 ? 45.267 -17.933 -28.973 1.00 52.34 116 PRO A N 1
ATOM 936 C CA . PRO A 1 116 ? 46.571 -17.607 -29.564 1.00 52.34 116 PRO A CA 1
ATOM 937 C C . PRO A 1 116 ? 47.260 -18.779 -30.300 1.00 52.34 116 PRO A C 1
ATOM 939 O O . PRO A 1 116 ? 48.471 -18.735 -30.527 1.00 52.34 116 PRO A O 1
ATOM 942 N N . HIS A 1 117 ? 46.537 -19.839 -30.679 1.00 51.38 117 HIS A N 1
ATOM 943 C CA . HIS A 1 117 ? 47.138 -21.120 -31.081 1.00 51.38 117 HIS A CA 1
ATOM 944 C C . HIS A 1 117 ? 47.002 -21.551 -32.549 1.00 51.38 117 HIS A C 1
ATOM 946 O O . HIS A 1 117 ? 47.366 -22.684 -32.867 1.00 51.38 117 HIS A O 1
ATOM 952 N N . LEU A 1 118 ? 46.586 -20.691 -33.481 1.00 52.59 118 LEU A N 1
ATOM 953 C CA . LEU A 1 118 ? 46.613 -21.059 -34.905 1.00 52.59 118 LEU A CA 1
ATOM 954 C C . LEU A 1 118 ? 47.909 -20.593 -35.598 1.00 52.59 118 LEU A C 1
ATOM 956 O O . LEU A 1 118 ? 48.134 -19.386 -35.726 1.00 52.59 118 LEU A O 1
ATOM 960 N N . PRO A 1 119 ? 48.777 -21.515 -36.068 1.00 48.25 119 PRO A N 1
ATOM 961 C CA . PRO A 1 119 ? 49.966 -21.144 -36.821 1.00 48.25 119 PRO A CA 1
ATOM 962 C C . PRO A 1 119 ? 49.565 -20.583 -38.189 1.00 48.25 119 PRO A C 1
ATOM 964 O O . PRO A 1 119 ? 48.726 -21.149 -38.892 1.00 48.25 119 PRO A O 1
ATOM 967 N N . ARG A 1 120 ? 50.189 -19.465 -38.574 1.00 47.03 120 ARG A N 1
ATOM 968 C CA . ARG A 1 120 ? 50.093 -18.925 -39.932 1.00 47.03 120 ARG A CA 1
ATOM 969 C C . ARG A 1 120 ? 50.800 -19.880 -40.890 1.00 47.03 120 ARG A C 1
ATOM 971 O O . ARG A 1 120 ? 52.010 -20.062 -40.772 1.00 47.03 120 ARG A O 1
ATOM 978 N N . ALA A 1 121 ? 50.032 -20.468 -41.801 1.00 48.06 121 ALA A N 1
ATOM 979 C CA . ALA A 1 121 ? 50.574 -20.998 -43.039 1.00 48.06 121 ALA A CA 1
ATOM 980 C C . ALA A 1 121 ? 50.979 -19.806 -43.927 1.00 48.06 121 ALA A C 1
ATOM 982 O O . ALA A 1 121 ? 50.179 -18.894 -44.143 1.00 48.06 121 ALA A O 1
ATOM 983 N N . ASP A 1 122 ? 52.262 -19.836 -44.267 1.00 61.00 122 ASP A N 1
ATOM 984 C CA . ASP A 1 122 ? 53.061 -19.168 -45.300 1.00 61.00 122 ASP A CA 1
ATOM 985 C C . ASP A 1 122 ? 52.361 -18.224 -46.295 1.00 61.00 122 ASP A C 1
ATOM 987 O O . ASP A 1 122 ? 51.436 -18.650 -47.023 1.00 61.00 122 ASP A O 1
#

Sequence (122 aa):
MTISLPEQVTSPAYREYVHYLRGKLVRAEAGLAATNDRYERARVHFDRTQARRGITPATDVVNYIDLKSSNPELRFWYARVEHFQREVAAYGTALTGLEAAHRMLGTDDNWMDDDPHLPRAD

Secondary structure (DSSP, 8-state):
------TTTSSHHHHHHHHHHHHHHHHHHHHHHHHHHHHHHHHHHHHHHHHTTT--TTT-HHHHHHHHHH-HHHHHHHHHHHHHHHHHHHHHHHHHHHHHHHHHHT-TTSS-S--TT-----

Radius of gyration: 27.3 Å; Cα contacts (8 Å, |Δi|>4): 64; chains: 1; bounding box: 71×30×72 Å

Organism: NCBI:txid624315

Foldseek 3Di:
DDPDQPCVLVDPVVVVVLVVLVVQLVVLVVQLVVLVVQLVVVVVVLQVVCVVVVHDCVRPVPVSCVCCVPDPSNVVSVVSNVVSVVSNVVSVVVNVVSVVVSVVSPPPPPDDDDDPPDDDDD

pLDDT: mean 85.76, std 19.3, range [35.53, 98.75]

Solvent-accessible surface area (backbone atoms only — not comparable to full-atom values): 6994 Å² total; per-residue (Å²): 132,87,80,72,68,68,68,62,77,78,27,70,66,44,54,52,50,52,52,50,42,51,55,50,30,56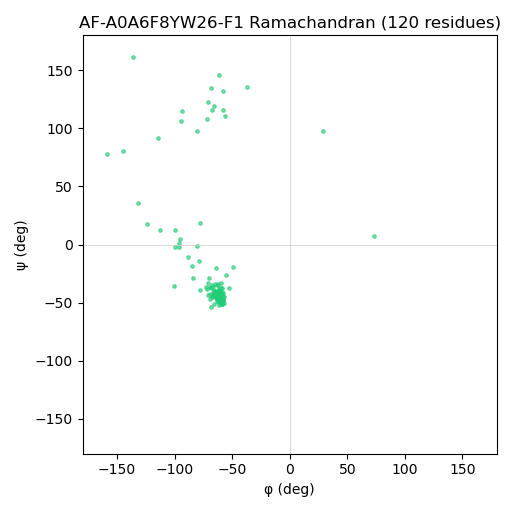,52,22,51,53,48,27,54,61,31,46,59,50,32,52,54,49,46,53,54,49,51,56,56,34,47,78,70,64,35,31,73,90,73,32,43,66,63,36,50,54,52,52,70,66,31,66,67,52,47,51,32,47,54,51,30,53,51,23,51,51,44,33,52,52,37,48,50,52,53,54,50,51,53,51,51,52,50,65,69,65,61,82,85,76,84,81,85,76,80,91,78,77,80,82,82,131

Mean predicted aligned error: 10.11 Å